Protein AF-A0A6L3UX34-F1 (afdb_monomer_lite)

Radius of gyration: 14.5 Å; chains: 1; bounding box: 34×30×40 Å

Sequence (137 aa):
MDLNMYRNLPDYLSANEIKSHFNEVLGFVELNYAASPLAISEAFYELAERQWNTFEYLEKSLKNRVDNWVVCNWKIDNHLLTDNLLSLIALLGLEKSFLTAKAFLANTNLTTEVRKEIENTIKELEGNVSDPYSGMK

Structure (mmCIF, N/CA/C/O backbone):
data_AF-A0A6L3UX34-F1
#
_entry.id   AF-A0A6L3UX34-F1
#
loop_
_atom_site.group_PDB
_atom_site.id
_atom_site.type_symbol
_atom_site.label_atom_id
_atom_site.label_alt_id
_atom_site.label_comp_id
_atom_site.label_asym_id
_atom_site.label_entity_id
_atom_site.label_seq_id
_atom_site.pdbx_PDB_ins_code
_atom_site.Cartn_x
_atom_site.Cartn_y
_atom_site.Cartn_z
_atom_site.occupancy
_atom_site.B_iso_or_equiv
_atom_site.auth_seq_id
_atom_site.auth_comp_id
_atom_site.auth_asym_id
_atom_site.auth_atom_id
_atom_site.pdbx_PDB_model_num
ATOM 1 N N . MET A 1 1 ? 14.048 9.634 -11.043 1.00 84.19 1 MET A N 1
ATOM 2 C CA . MET A 1 1 ? 12.961 8.876 -11.688 1.00 84.19 1 MET A CA 1
ATOM 3 C C . MET A 1 1 ? 11.718 9.743 -11.643 1.00 84.19 1 MET A C 1
ATOM 5 O O . MET A 1 1 ? 11.506 10.374 -10.614 1.00 84.19 1 MET A O 1
ATOM 9 N N . ASP A 1 2 ? 10.960 9.834 -12.733 1.00 89.19 2 ASP A N 1
ATOM 10 C CA . ASP A 1 2 ? 9.660 10.511 -12.721 1.00 89.19 2 ASP A CA 1
ATOM 11 C C . ASP A 1 2 ? 8.590 9.512 -12.270 1.00 89.19 2 ASP A C 1
ATOM 13 O O . ASP A 1 2 ? 8.330 8.541 -12.970 1.00 89.19 2 ASP A O 1
ATOM 17 N N . LEU A 1 3 ? 8.002 9.720 -11.091 1.00 92.31 3 LEU A N 1
ATOM 18 C CA . LEU A 1 3 ? 6.985 8.823 -10.530 1.00 92.31 3 LEU A CA 1
ATOM 19 C C . LEU A 1 3 ? 5.643 8.918 -11.274 1.00 92.31 3 LEU A C 1
ATOM 21 O O . LEU A 1 3 ? 4.853 7.982 -11.222 1.00 92.31 3 LEU A O 1
ATOM 25 N N . ASN A 1 4 ? 5.386 9.995 -12.022 1.00 91.88 4 ASN A N 1
ATOM 26 C CA . ASN A 1 4 ? 4.133 10.127 -12.768 1.00 91.88 4 ASN A CA 1
ATOM 27 C C . ASN A 1 4 ? 4.055 9.184 -13.973 1.00 91.88 4 ASN A C 1
ATOM 29 O O . ASN A 1 4 ? 2.972 8.980 -14.519 1.00 91.88 4 ASN A O 1
ATOM 33 N N . MET A 1 5 ? 5.176 8.583 -14.390 1.00 94.56 5 MET A N 1
ATOM 34 C CA . MET A 1 5 ? 5.187 7.633 -15.502 1.00 94.56 5 MET A CA 1
ATOM 35 C C . MET A 1 5 ? 4.298 6.410 -15.243 1.00 94.56 5 MET A C 1
ATOM 37 O O . MET A 1 5 ? 3.729 5.880 -16.193 1.00 94.56 5 MET A O 1
ATOM 41 N N . TYR A 1 6 ? 4.131 6.002 -13.977 1.00 96.44 6 TYR A N 1
ATOM 42 C CA . TYR A 1 6 ? 3.337 4.827 -13.603 1.00 96.44 6 TYR A CA 1
ATOM 43 C C . TYR A 1 6 ? 1.848 4.990 -13.935 1.00 96.44 6 TYR A C 1
ATOM 45 O O . TYR A 1 6 ? 1.210 4.016 -14.319 1.00 96.44 6 TYR A O 1
ATOM 53 N N . ARG A 1 7 ? 1.335 6.228 -13.925 1.00 95.00 7 ARG A N 1
ATOM 54 C CA . ARG A 1 7 ? -0.039 6.553 -14.351 1.00 95.00 7 ARG A CA 1
ATOM 55 C C . ARG A 1 7 ? -0.280 6.306 -15.841 1.00 95.00 7 ARG A C 1
ATOM 57 O O . ARG A 1 7 ? -1.409 6.113 -16.266 1.00 95.00 7 ARG A O 1
ATOM 64 N N . ASN A 1 8 ? 0.785 6.340 -16.644 1.00 95.88 8 ASN A N 1
ATOM 65 C CA . ASN A 1 8 ? 0.720 6.186 -18.098 1.00 95.88 8 ASN A CA 1
ATOM 66 C C . ASN A 1 8 ? 1.038 4.756 -18.559 1.00 95.88 8 ASN A C 1
ATOM 68 O O . ASN A 1 8 ? 1.126 4.510 -19.764 1.00 95.88 8 ASN A O 1
ATOM 72 N N . LEU A 1 9 ? 1.260 3.820 -17.630 1.00 96.62 9 LEU A N 1
ATOM 73 C CA . LEU A 1 9 ? 1.451 2.419 -17.984 1.00 96.62 9 LEU A CA 1
ATOM 74 C C . LEU A 1 9 ? 0.148 1.820 -18.535 1.00 96.62 9 LEU A C 1
ATOM 76 O O . LEU A 1 9 ? -0.932 2.219 -18.095 1.00 96.62 9 LEU A O 1
ATOM 80 N N . PRO A 1 10 ? 0.222 0.830 -19.443 1.00 96.00 10 PRO A N 1
ATOM 81 C CA . PRO A 1 10 ? -0.951 0.068 -19.856 1.00 96.00 10 PRO A CA 1
ATOM 82 C C . PRO A 1 10 ? -1.704 -0.524 -18.658 1.00 96.00 10 PRO A C 1
ATOM 84 O O . PRO A 1 10 ? -1.088 -0.898 -17.658 1.00 96.00 10 PRO A O 1
ATOM 87 N N . ASP A 1 11 ? -3.025 -0.653 -18.781 1.00 91.81 11 ASP A N 1
ATOM 88 C CA . ASP A 1 11 ? -3.873 -1.242 -17.731 1.00 91.81 11 ASP A CA 1
ATOM 89 C C . ASP A 1 11 ? -3.551 -2.723 -17.491 1.00 91.81 11 ASP A C 1
ATOM 91 O O . ASP A 1 11 ? -3.659 -3.224 -16.373 1.00 91.81 11 ASP A O 1
ATOM 95 N N . TYR A 1 12 ? -3.129 -3.420 -18.550 1.00 92.44 12 TYR A N 1
ATOM 96 C CA . TYR A 1 12 ? -2.703 -4.812 -18.499 1.00 92.44 12 TYR A CA 1
ATOM 97 C C . TYR A 1 12 ? -1.189 -4.911 -18.612 1.00 92.44 12 TYR A C 1
ATOM 99 O O . TYR A 1 12 ? -0.602 -4.562 -19.636 1.00 92.44 12 TYR A O 1
ATOM 107 N N . LEU A 1 13 ? -0.588 -5.462 -17.564 1.00 95.38 13 LEU A N 1
ATOM 108 C CA . LEU A 1 13 ? 0.811 -5.852 -17.495 1.00 95.38 13 LEU A CA 1
ATOM 109 C C . LEU A 1 13 ? 0.889 -7.268 -16.929 1.00 95.38 13 LEU A C 1
ATOM 111 O O . LEU A 1 13 ? 0.041 -7.686 -16.140 1.00 95.38 13 LEU A O 1
ATOM 115 N N . SER A 1 14 ? 1.914 -8.015 -17.317 1.00 94.44 14 SER A N 1
ATOM 116 C CA . SER A 1 14 ? 2.201 -9.303 -16.691 1.00 94.44 14 SER A CA 1
ATOM 117 C C . SER A 1 14 ? 2.663 -9.120 -15.241 1.00 94.44 14 SER A C 1
ATOM 119 O O . SER A 1 14 ? 3.274 -8.108 -14.886 1.00 94.44 14 SER A O 1
ATOM 121 N N . ALA A 1 15 ? 2.466 -10.144 -14.407 1.00 93.19 15 ALA A N 1
ATOM 122 C CA . ALA A 1 15 ? 2.948 -10.145 -13.023 1.00 93.19 15 ALA A CA 1
ATOM 123 C C . ALA A 1 15 ? 4.466 -9.870 -12.918 1.00 93.19 15 ALA A C 1
ATOM 125 O O . ALA A 1 15 ? 4.929 -9.228 -11.975 1.00 93.19 15 ALA A O 1
ATOM 126 N N . ASN A 1 16 ? 5.252 -10.300 -13.913 1.00 94.75 16 ASN A N 1
ATOM 127 C CA . ASN A 1 16 ? 6.692 -10.038 -13.964 1.00 94.75 16 ASN A CA 1
ATOM 128 C C . ASN A 1 16 ? 7.022 -8.563 -14.240 1.00 94.75 16 ASN A C 1
ATOM 130 O O . ASN A 1 16 ? 7.932 -8.023 -13.611 1.00 94.75 16 ASN A O 1
ATOM 134 N N . GLU A 1 17 ? 6.293 -7.905 -15.145 1.00 97.00 17 GLU A N 1
ATOM 135 C CA . GLU A 1 17 ? 6.460 -6.470 -15.423 1.00 97.00 17 GLU A CA 1
ATOM 136 C C . GLU A 1 17 ? 6.077 -5.635 -14.199 1.00 97.00 17 GLU A C 1
ATOM 138 O O . GLU A 1 17 ? 6.849 -4.783 -13.760 1.00 97.00 17 GLU A O 1
ATOM 143 N N . ILE A 1 18 ? 4.941 -5.954 -13.572 1.00 97.06 18 ILE A N 1
ATOM 144 C CA . ILE A 1 18 ? 4.480 -5.295 -12.344 1.00 97.06 18 ILE A CA 1
ATOM 145 C C . ILE A 1 18 ? 5.518 -5.453 -11.229 1.00 97.06 18 ILE A C 1
ATOM 147 O O . ILE A 1 18 ? 5.904 -4.478 -10.579 1.00 97.06 18 ILE A O 1
ATOM 151 N N . LYS A 1 19 ? 6.049 -6.667 -11.047 1.00 96.94 19 LYS A N 1
ATOM 152 C CA . LYS A 1 19 ? 7.130 -6.936 -10.093 1.00 96.94 19 LYS A CA 1
ATOM 153 C C . LYS A 1 19 ? 8.385 -6.111 -10.392 1.00 96.94 19 LYS A C 1
ATOM 155 O O . LYS A 1 19 ? 9.025 -5.648 -9.444 1.00 96.94 19 LYS A O 1
ATOM 160 N N . SER A 1 20 ? 8.765 -5.938 -11.660 1.00 97.25 20 SER A N 1
ATOM 161 C CA . SER A 1 20 ? 9.909 -5.091 -12.033 1.00 97.25 20 SER A CA 1
ATOM 162 C C . SER A 1 20 ? 9.681 -3.651 -11.584 1.00 97.25 20 SER A C 1
ATOM 164 O O . SER A 1 20 ? 10.507 -3.091 -10.867 1.00 97.25 20 SER A O 1
ATOM 166 N N . HIS A 1 21 ? 8.510 -3.098 -11.892 1.00 97.94 21 HIS A N 1
ATOM 167 C CA . HIS A 1 21 ? 8.154 -1.729 -11.534 1.00 97.94 21 HIS A CA 1
ATOM 168 C C . HIS A 1 21 ? 8.090 -1.487 -10.023 1.00 97.94 21 HIS A C 1
ATOM 170 O O . HIS A 1 21 ? 8.634 -0.502 -9.530 1.00 97.94 21 HIS A O 1
ATOM 176 N N . PHE A 1 22 ? 7.521 -2.411 -9.245 1.00 97.88 22 PHE A N 1
ATOM 177 C CA . PHE A 1 22 ? 7.573 -2.305 -7.783 1.00 97.88 22 PHE A CA 1
ATOM 178 C C . PHE A 1 22 ? 9.016 -2.271 -7.261 1.00 97.88 22 PHE A C 1
ATOM 180 O O . PHE A 1 22 ? 9.321 -1.511 -6.341 1.00 97.88 22 PHE A O 1
ATOM 187 N N . ASN A 1 23 ? 9.917 -3.073 -7.838 1.00 97.06 23 ASN A N 1
ATOM 188 C CA . ASN A 1 23 ? 11.330 -3.049 -7.462 1.00 97.06 23 ASN A CA 1
ATOM 189 C C . ASN A 1 23 ? 12.024 -1.747 -7.872 1.00 97.06 23 ASN A C 1
ATOM 191 O O . ASN A 1 23 ? 12.872 -1.274 -7.122 1.00 97.06 23 ASN A O 1
ATOM 195 N N . GLU A 1 24 ? 11.662 -1.156 -9.008 1.00 95.94 24 GLU A N 1
ATOM 196 C CA . GLU A 1 24 ? 12.164 0.153 -9.441 1.00 95.94 24 GLU A CA 1
ATOM 197 C C . GLU A 1 24 ? 11.752 1.259 -8.460 1.00 95.94 24 GLU A C 1
ATOM 199 O O . GLU A 1 24 ? 12.606 2.029 -8.014 1.00 95.94 24 GLU A O 1
ATOM 204 N N . VAL A 1 25 ? 10.477 1.300 -8.046 1.00 96.25 25 VAL A N 1
ATOM 205 C CA . VAL A 1 25 ? 10.000 2.256 -7.029 1.00 96.25 25 VAL A CA 1
ATOM 206 C C . VAL A 1 25 ? 10.690 2.030 -5.686 1.00 96.25 25 VAL A C 1
ATOM 208 O O . VAL A 1 25 ? 11.171 2.986 -5.075 1.00 96.25 25 VAL A O 1
ATOM 211 N N . LEU A 1 26 ? 10.799 0.779 -5.234 1.00 95.31 26 LEU A N 1
ATOM 212 C CA . LEU A 1 26 ? 11.467 0.465 -3.970 1.00 95.31 26 LEU A CA 1
ATOM 213 C C . LEU A 1 26 ? 12.963 0.803 -4.000 1.00 95.31 26 LEU A C 1
ATOM 215 O O . LEU A 1 26 ? 13.476 1.402 -3.060 1.00 95.31 26 LEU A O 1
ATOM 219 N N . GLY A 1 27 ? 13.655 0.485 -5.094 1.00 93.88 27 GLY A N 1
ATOM 220 C CA . GLY A 1 27 ? 15.060 0.843 -5.277 1.00 93.88 27 GLY A CA 1
ATOM 221 C C . GLY A 1 27 ? 15.263 2.357 -5.315 1.00 93.88 27 GLY A C 1
ATOM 222 O O . GLY A 1 27 ? 16.217 2.871 -4.736 1.00 93.88 27 GLY A O 1
ATOM 223 N N . PHE A 1 28 ? 14.334 3.095 -5.926 1.00 91.81 28 PHE A N 1
ATOM 224 C CA . PHE A 1 28 ? 14.344 4.552 -5.888 1.00 91.81 28 PHE A CA 1
ATOM 225 C C . PHE A 1 28 ? 14.223 5.085 -4.450 1.00 91.81 28 PHE A C 1
ATOM 227 O O . PHE A 1 28 ? 15.016 5.931 -4.049 1.00 91.81 28 PHE A O 1
ATOM 234 N N . VAL A 1 29 ? 13.305 4.587 -3.621 1.00 90.88 29 VAL A N 1
ATOM 235 C CA . VAL A 1 29 ? 13.192 5.103 -2.241 1.00 90.88 29 VAL A CA 1
ATOM 236 C C . VAL A 1 29 ? 14.353 4.679 -1.338 1.00 90.88 29 VAL A C 1
ATOM 238 O O . VAL A 1 29 ? 14.777 5.460 -0.491 1.00 90.88 29 VAL A O 1
ATOM 241 N N . GLU A 1 30 ? 14.918 3.486 -1.537 1.00 86.38 30 GLU A N 1
ATOM 242 C CA . GLU A 1 30 ? 16.068 2.978 -0.768 1.00 86.38 30 GLU A CA 1
ATOM 243 C C . GLU A 1 30 ? 17.349 3.786 -1.019 1.00 86.38 30 GLU A C 1
ATOM 245 O O . GLU A 1 30 ? 18.191 3.924 -0.132 1.00 86.38 30 GLU A O 1
ATOM 250 N N . LEU A 1 31 ? 17.472 4.384 -2.204 1.00 86.69 31 LEU A N 1
ATOM 251 C CA . LEU A 1 31 ? 18.565 5.291 -2.554 1.00 86.69 31 LEU A CA 1
ATOM 252 C C . LEU A 1 31 ? 18.364 6.725 -2.015 1.00 86.69 31 LEU A C 1
ATOM 254 O O . LEU A 1 31 ? 19.144 7.615 -2.352 1.00 86.69 31 LEU A O 1
ATOM 258 N N . ASN A 1 32 ? 17.369 6.946 -1.141 1.00 70.69 32 ASN A N 1
ATOM 259 C CA . ASN A 1 32 ? 17.097 8.201 -0.424 1.00 70.69 32 ASN A CA 1
ATOM 260 C C . ASN A 1 32 ? 16.913 9.434 -1.329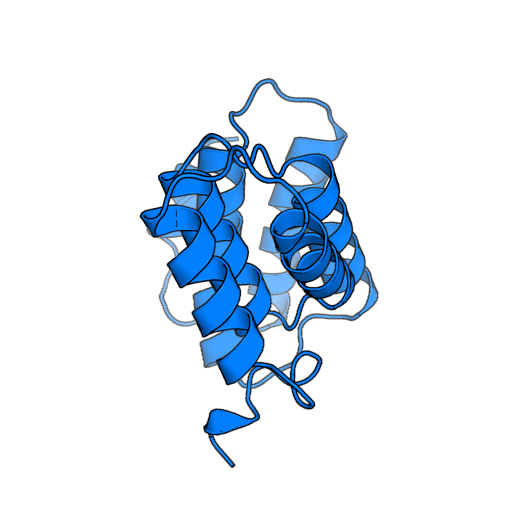 1.00 70.69 32 ASN A C 1
ATOM 262 O O . ASN A 1 32 ? 17.406 10.527 -1.035 1.00 70.69 32 ASN A O 1
ATOM 266 N N . TYR A 1 33 ? 16.168 9.297 -2.426 1.00 68.75 33 TYR A N 1
ATOM 267 C CA . TYR A 1 33 ? 15.758 10.463 -3.211 1.00 68.75 33 TYR A CA 1
ATOM 268 C C . TYR A 1 33 ? 14.672 11.280 -2.488 1.00 68.75 33 TYR A C 1
ATOM 270 O O . TYR A 1 33 ? 13.787 10.733 -1.835 1.00 68.75 33 TYR A O 1
ATOM 278 N N . ALA A 1 34 ? 14.710 12.607 -2.644 1.00 78.69 34 ALA A N 1
ATOM 279 C CA . ALA A 1 34 ? 13.848 13.576 -1.951 1.00 78.69 34 ALA A CA 1
ATOM 280 C C . ALA A 1 34 ? 12.384 13.633 -2.456 1.00 78.69 34 ALA A C 1
ATOM 282 O O . ALA A 1 34 ? 11.782 14.706 -2.499 1.00 78.69 34 ALA A O 1
ATOM 283 N N . ALA A 1 35 ? 11.807 12.505 -2.877 1.00 85.44 35 ALA A N 1
ATOM 284 C CA . ALA A 1 35 ? 10.412 12.451 -3.304 1.00 85.44 35 ALA A CA 1
ATOM 285 C C . ALA A 1 35 ? 9.458 12.509 -2.101 1.00 85.44 35 ALA A C 1
ATOM 287 O O . ALA A 1 35 ? 9.762 12.011 -1.015 1.00 85.44 35 ALA A O 1
ATOM 288 N N . SER A 1 36 ? 8.289 13.125 -2.287 1.00 92.38 36 SER A N 1
ATOM 289 C CA . SER A 1 36 ? 7.277 13.172 -1.233 1.00 92.38 36 SER A CA 1
ATOM 290 C C . SER A 1 36 ? 6.655 11.781 -1.022 1.00 92.38 36 SER A C 1
ATOM 292 O O . SER A 1 36 ? 6.451 11.051 -1.997 1.00 92.38 36 SER A O 1
ATOM 294 N N . PRO A 1 37 ? 6.287 11.414 0.221 1.00 94.31 37 PRO A N 1
ATOM 295 C CA . PRO A 1 37 ? 5.562 10.173 0.486 1.00 94.31 37 PRO A CA 1
ATOM 296 C C . PRO A 1 37 ? 4.280 10.022 -0.332 1.00 94.31 37 PRO A C 1
ATOM 298 O O . PRO A 1 37 ? 3.965 8.919 -0.752 1.00 94.31 37 PRO A O 1
ATOM 301 N N . LEU A 1 38 ? 3.571 11.123 -0.604 1.00 95.12 38 LEU A N 1
ATOM 302 C CA . LEU A 1 38 ? 2.364 11.096 -1.430 1.00 95.12 38 LEU A CA 1
ATOM 303 C C . LEU A 1 38 ? 2.666 10.671 -2.875 1.00 95.12 38 LEU A C 1
ATOM 305 O O . LEU A 1 38 ? 2.015 9.776 -3.388 1.00 95.12 38 LEU A O 1
ATOM 309 N N . ALA A 1 39 ? 3.693 11.238 -3.514 1.00 95.06 39 ALA A N 1
ATOM 310 C CA . ALA A 1 39 ? 4.035 10.865 -4.890 1.00 95.06 39 ALA A CA 1
ATOM 311 C C . ALA A 1 39 ? 4.487 9.398 -5.000 1.00 95.06 39 ALA A C 1
ATOM 313 O O . ALA A 1 39 ? 4.212 8.719 -5.987 1.00 95.06 39 ALA A O 1
ATOM 314 N N . ILE A 1 40 ? 5.192 8.898 -3.981 1.00 96.44 40 ILE A N 1
ATOM 315 C CA . ILE A 1 40 ? 5.602 7.492 -3.930 1.00 96.44 40 ILE A CA 1
ATOM 316 C C . ILE A 1 40 ? 4.385 6.585 -3.708 1.00 96.44 40 ILE A C 1
ATOM 318 O O . ILE A 1 40 ? 4.281 5.549 -4.364 1.00 96.44 40 ILE A O 1
ATOM 322 N N . SER A 1 41 ? 3.465 6.952 -2.808 1.00 97.19 41 SER A N 1
ATOM 323 C CA . SER A 1 41 ? 2.267 6.146 -2.571 1.00 97.19 41 SER A CA 1
ATOM 324 C C . SER A 1 41 ? 1.366 6.110 -3.800 1.00 97.19 41 SER A C 1
ATOM 326 O O . SER A 1 41 ? 0.812 5.059 -4.095 1.00 97.19 41 SER A O 1
ATOM 328 N N . GLU A 1 42 ? 1.249 7.205 -4.554 1.00 97.44 42 GLU A N 1
ATOM 329 C CA . GLU A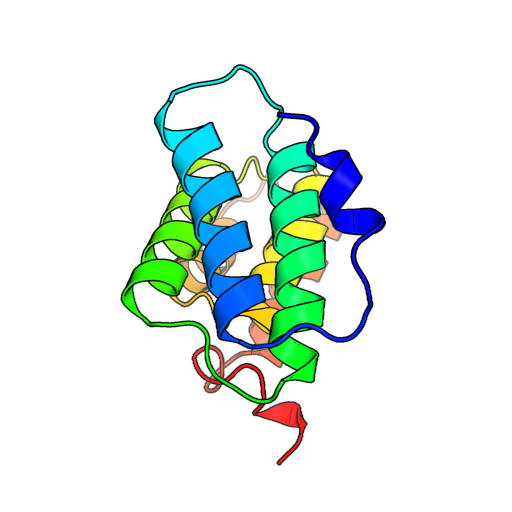 1 42 ? 0.518 7.234 -5.827 1.00 97.44 42 GLU A CA 1
ATOM 330 C C . GLU A 1 42 ? 1.149 6.286 -6.856 1.00 97.44 42 GLU A C 1
ATOM 332 O O . GLU A 1 42 ? 0.440 5.522 -7.500 1.00 97.44 42 GLU A O 1
ATOM 337 N N . ALA A 1 43 ? 2.482 6.253 -6.965 1.00 97.62 43 ALA A N 1
ATOM 338 C CA . ALA A 1 43 ? 3.159 5.286 -7.831 1.00 97.62 43 ALA A CA 1
ATOM 339 C C . ALA A 1 43 ? 2.892 3.833 -7.404 1.00 97.62 43 ALA A C 1
ATOM 341 O O . ALA A 1 43 ? 2.659 2.973 -8.251 1.00 97.62 43 ALA A O 1
ATOM 342 N N . PHE A 1 44 ? 2.893 3.543 -6.098 1.00 98.25 44 PHE A N 1
ATOM 343 C CA . PHE A 1 44 ? 2.510 2.216 -5.613 1.00 98.25 44 PHE A CA 1
ATOM 344 C C . PHE A 1 44 ? 1.044 1.894 -5.875 1.00 98.25 44 PHE A C 1
ATOM 346 O O . PHE A 1 44 ? 0.748 0.742 -6.169 1.00 98.25 44 PHE A O 1
ATOM 353 N N . TYR A 1 45 ? 0.146 2.873 -5.774 1.00 98.25 45 TYR A N 1
ATOM 354 C CA . TYR A 1 45 ? -1.283 2.686 -6.007 1.00 98.25 45 TYR A CA 1
ATOM 355 C C . TYR A 1 45 ? -1.547 2.264 -7.454 1.00 98.25 45 TYR A C 1
ATOM 357 O O . TYR A 1 45 ? -2.153 1.223 -7.686 1.00 98.25 45 TYR A O 1
ATOM 365 N N . GLU A 1 46 ? -0.961 2.981 -8.414 1.00 98.12 46 GLU A N 1
ATOM 366 C CA . GLU A 1 46 ? -1.037 2.648 -9.842 1.00 98.12 46 GLU A CA 1
ATOM 367 C C . GLU A 1 46 ? -0.565 1.213 -10.131 1.00 98.12 46 GLU A C 1
ATOM 369 O O . GLU A 1 46 ? -1.154 0.482 -10.934 1.00 98.12 46 GLU A O 1
ATOM 374 N N . LEU A 1 47 ? 0.504 0.777 -9.462 1.00 98.12 47 LEU A N 1
ATOM 375 C CA . LEU A 1 47 ? 1.008 -0.589 -9.587 1.00 98.12 47 LEU A CA 1
ATOM 376 C C . LEU A 1 47 ? 0.132 -1.611 -8.855 1.00 98.12 47 LEU A C 1
ATOM 378 O O . LEU A 1 47 ? 0.010 -2.745 -9.315 1.00 98.12 47 LEU A O 1
ATOM 382 N N . ALA A 1 48 ? -0.475 -1.231 -7.732 1.00 97.88 48 ALA A N 1
ATOM 383 C CA . ALA A 1 48 ? -1.350 -2.085 -6.944 1.00 97.88 48 ALA A CA 1
ATOM 384 C C . ALA A 1 48 ? -2.667 -2.376 -7.667 1.00 97.88 48 ALA A C 1
ATOM 386 O O . ALA A 1 48 ? -3.096 -3.525 -7.669 1.00 97.88 48 ALA A O 1
ATOM 387 N N . GLU A 1 49 ? -3.268 -1.392 -8.339 1.00 97.25 49 GLU A N 1
ATOM 388 C CA . GLU A 1 49 ? -4.455 -1.613 -9.175 1.00 97.25 49 GLU A CA 1
ATOM 389 C C . GLU A 1 49 ? -4.161 -2.598 -10.311 1.00 97.25 49 GLU A C 1
ATOM 391 O O . GLU A 1 49 ? -4.894 -3.565 -10.524 1.00 97.25 49 GLU A O 1
ATOM 396 N N . ARG A 1 50 ? -3.029 -2.411 -10.999 1.00 97.12 50 ARG A N 1
ATOM 397 C CA . ARG A 1 50 ? -2.588 -3.319 -12.068 1.00 97.12 50 ARG A CA 1
ATOM 398 C C . ARG A 1 50 ? -2.290 -4.716 -11.533 1.00 97.12 50 ARG A C 1
ATOM 400 O O . ARG A 1 50 ? -2.684 -5.693 -12.161 1.00 97.12 50 ARG A O 1
ATOM 407 N N . GLN A 1 51 ? -1.658 -4.824 -10.360 1.00 96.38 51 GLN A N 1
ATOM 408 C CA . GLN A 1 51 ? -1.463 -6.103 -9.673 1.00 96.38 51 GLN A CA 1
ATOM 409 C C . GLN A 1 51 ? -2.800 -6.771 -9.363 1.00 96.38 51 GLN A C 1
ATOM 411 O O . GLN A 1 51 ? -2.956 -7.959 -9.628 1.00 96.38 51 GLN A O 1
ATOM 416 N N . TRP A 1 52 ? -3.761 -6.026 -8.830 1.00 95.38 52 TRP A N 1
ATOM 417 C CA . TRP A 1 52 ? -5.065 -6.555 -8.454 1.00 95.38 52 TRP A CA 1
ATOM 418 C C . TRP A 1 52 ? -5.829 -7.104 -9.670 1.00 95.38 52 TRP A C 1
ATOM 420 O O . TRP A 1 52 ? -6.405 -8.187 -9.604 1.00 95.38 52 TRP A O 1
ATOM 430 N N . ASN A 1 53 ? -5.711 -6.451 -10.830 1.00 93.19 53 ASN A N 1
ATOM 431 C CA . ASN A 1 53 ? -6.282 -6.933 -12.094 1.00 93.19 53 ASN A CA 1
ATOM 432 C C . ASN A 1 53 ? -5.668 -8.252 -12.608 1.00 93.19 53 ASN A C 1
ATOM 434 O O . ASN A 1 53 ? -6.248 -8.890 -13.488 1.00 93.19 53 ASN A O 1
ATOM 438 N N . THR A 1 54 ? -4.517 -8.688 -12.079 1.00 93.94 54 THR A N 1
ATOM 439 C CA . THR A 1 54 ? -3.935 -9.999 -12.427 1.00 93.94 54 THR A CA 1
ATOM 440 C C . THR A 1 54 ? -4.569 -11.163 -11.668 1.00 93.94 54 THR A C 1
ATOM 442 O O . THR A 1 54 ? -4.384 -12.308 -12.070 1.00 93.94 54 THR A O 1
ATOM 445 N N . PHE A 1 55 ? -5.294 -10.900 -10.573 1.00 92.81 55 PHE A N 1
ATOM 446 C CA . PHE A 1 55 ? -5.743 -11.913 -9.605 1.00 92.81 55 PHE A CA 1
ATOM 447 C C . PHE A 1 55 ? -4.605 -12.738 -8.974 1.00 92.81 55 PHE A C 1
ATOM 449 O O . PHE A 1 55 ? -4.846 -13.752 -8.316 1.00 92.81 55 PHE A O 1
ATOM 456 N N . GLU A 1 56 ? -3.353 -12.309 -9.137 1.00 93.31 56 GLU A N 1
ATOM 457 C CA . GLU A 1 56 ? -2.190 -12.929 -8.516 1.00 93.31 56 GLU A CA 1
ATOM 458 C C . GLU A 1 56 ? -1.795 -12.165 -7.249 1.00 93.31 56 GLU A C 1
ATOM 460 O O . GLU A 1 56 ? -2.000 -10.954 -7.119 1.00 93.31 56 GLU A O 1
ATOM 465 N N . TYR A 1 57 ? -1.201 -12.863 -6.285 1.00 93.75 57 TYR A N 1
ATOM 466 C CA . TYR A 1 57 ? -0.637 -12.209 -5.108 1.00 93.75 57 TYR A CA 1
ATOM 467 C C . TYR A 1 57 ? 0.722 -11.596 -5.443 1.00 93.75 57 TYR A C 1
ATOM 469 O O . TYR A 1 57 ? 1.568 -12.240 -6.068 1.00 93.75 57 TYR A O 1
ATOM 477 N N . LEU A 1 58 ? 0.975 -10.389 -4.932 1.00 94.69 58 LEU A N 1
ATOM 478 C CA . LEU A 1 58 ? 2.319 -9.824 -4.953 1.00 94.69 58 LEU A CA 1
ATOM 479 C C . LEU A 1 58 ? 3.271 -10.738 -4.169 1.00 94.69 58 LEU A C 1
ATOM 481 O O . LEU A 1 58 ? 2.933 -11.223 -3.084 1.00 94.69 58 LEU A O 1
ATOM 485 N N . GLU A 1 59 ? 4.479 -10.950 -4.696 1.00 94.88 59 GLU A N 1
ATOM 486 C CA . GLU A 1 59 ? 5.478 -11.780 -4.026 1.00 94.88 59 GLU A CA 1
ATOM 487 C C . GLU A 1 59 ? 5.678 -11.320 -2.575 1.00 94.88 59 GLU A C 1
ATOM 489 O O . GLU A 1 59 ? 5.894 -10.138 -2.303 1.00 94.88 59 GLU A O 1
ATOM 494 N N . LYS A 1 60 ? 5.659 -12.268 -1.631 1.00 95.44 60 LYS A N 1
ATOM 495 C CA . LYS A 1 60 ? 5.719 -11.986 -0.190 1.00 95.44 60 LYS A CA 1
ATOM 496 C C . LYS A 1 60 ? 6.880 -11.067 0.210 1.00 95.44 60 LYS A C 1
ATOM 498 O O . LYS A 1 60 ? 6.706 -10.208 1.071 1.00 95.44 60 LYS A O 1
ATOM 503 N N . SER A 1 61 ? 8.061 -11.241 -0.388 1.00 95.62 61 SER A N 1
ATOM 504 C CA . SER A 1 61 ? 9.239 -10.409 -0.099 1.00 95.62 61 SER A CA 1
ATOM 505 C C . SER A 1 61 ? 9.005 -8.940 -0.482 1.00 95.62 61 SER A C 1
ATOM 507 O O . SER A 1 61 ? 9.323 -8.032 0.286 1.00 95.62 61 SER A O 1
ATOM 509 N N . LEU A 1 62 ? 8.383 -8.722 -1.639 1.00 96.31 62 LEU A N 1
ATOM 510 C CA . LEU A 1 62 ? 8.084 -7.423 -2.214 1.00 96.31 62 LEU A CA 1
ATOM 511 C C . LEU A 1 62 ? 6.939 -6.743 -1.464 1.00 96.31 62 LEU A C 1
ATOM 513 O O . LEU A 1 62 ? 7.090 -5.607 -1.022 1.00 96.31 62 LEU A O 1
ATOM 517 N N . LYS A 1 63 ? 5.858 -7.487 -1.205 1.00 97.38 63 LYS A N 1
ATOM 518 C CA . LYS A 1 63 ? 4.746 -7.069 -0.344 1.00 97.38 63 LYS A CA 1
ATOM 519 C C . LYS A 1 63 ? 5.246 -6.572 1.009 1.00 97.38 63 LYS A C 1
ATOM 521 O O . LYS A 1 63 ? 4.891 -5.478 1.422 1.00 97.38 63 LYS A O 1
ATOM 526 N N . ASN A 1 64 ? 6.134 -7.321 1.664 1.00 97.50 64 ASN A N 1
ATOM 527 C CA . ASN A 1 64 ? 6.700 -6.922 2.954 1.00 97.50 64 ASN A CA 1
ATOM 528 C C . ASN A 1 64 ? 7.523 -5.627 2.885 1.00 97.50 64 ASN A C 1
ATOM 530 O O . ASN A 1 64 ? 7.542 -4.870 3.855 1.00 97.50 64 ASN A O 1
ATOM 534 N N . ARG A 1 65 ? 8.230 -5.375 1.776 1.00 97.56 65 ARG A N 1
ATOM 535 C CA . ARG A 1 65 ? 8.993 -4.131 1.581 1.00 97.56 65 ARG A CA 1
ATOM 536 C C . ARG A 1 65 ? 8.062 -2.936 1.396 1.00 97.56 65 ARG A C 1
ATOM 538 O O . ARG A 1 65 ? 8.281 -1.920 2.048 1.00 97.56 65 ARG A O 1
ATOM 545 N N . VAL A 1 66 ? 7.0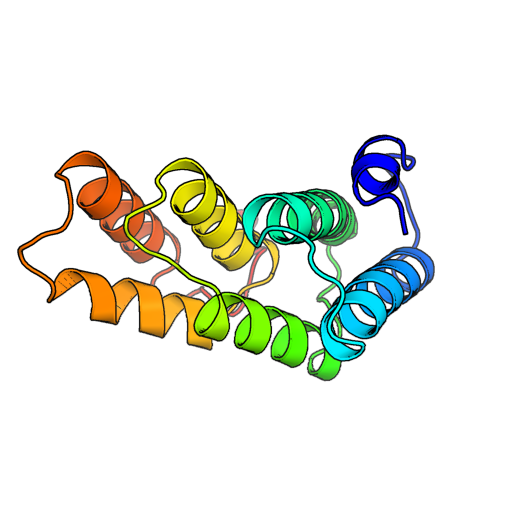10 -3.084 0.588 1.00 97.88 66 VAL A N 1
ATOM 546 C CA . VAL A 1 66 ? 5.965 -2.057 0.432 1.00 97.88 66 VAL A CA 1
ATOM 547 C C . VAL A 1 66 ? 5.274 -1.791 1.770 1.00 97.88 66 VAL A C 1
ATOM 549 O O . VAL A 1 66 ? 5.197 -0.644 2.193 1.00 97.88 66 VAL A O 1
ATOM 552 N N . ASP A 1 67 ? 4.867 -2.841 2.487 1.00 98.38 67 ASP A N 1
ATOM 553 C CA . ASP A 1 67 ? 4.216 -2.740 3.799 1.00 98.38 67 ASP A CA 1
ATOM 554 C C . ASP A 1 67 ? 5.085 -1.968 4.810 1.00 98.38 67 ASP A C 1
ATOM 556 O O . ASP A 1 67 ? 4.637 -1.024 5.456 1.00 98.38 67 ASP A O 1
ATOM 560 N N . ASN A 1 68 ? 6.378 -2.298 4.893 1.00 97.31 68 ASN A N 1
ATOM 561 C CA . ASN A 1 68 ? 7.313 -1.562 5.746 1.00 97.31 68 ASN A CA 1
ATOM 562 C C . ASN A 1 68 ? 7.446 -0.091 5.325 1.00 97.31 68 ASN A C 1
ATOM 564 O O . ASN A 1 68 ? 7.501 0.786 6.186 1.00 97.31 68 ASN A O 1
ATOM 568 N N . TRP A 1 69 ? 7.512 0.187 4.019 1.00 97.06 69 TRP A N 1
ATOM 569 C CA . TRP A 1 69 ? 7.595 1.557 3.524 1.00 97.06 69 TRP A CA 1
ATOM 570 C C . TRP A 1 69 ? 6.357 2.368 3.924 1.00 97.06 69 TRP A C 1
ATOM 572 O O . TRP A 1 69 ? 6.517 3.487 4.413 1.00 97.06 69 TRP A O 1
ATOM 582 N N . VAL A 1 70 ? 5.154 1.794 3.795 1.00 97.62 70 VAL A N 1
ATOM 583 C CA . VAL A 1 70 ? 3.894 2.428 4.213 1.00 97.62 70 VAL A CA 1
ATOM 584 C C . VAL A 1 70 ? 3.944 2.769 5.700 1.00 97.62 70 VAL A C 1
ATOM 586 O O . VAL A 1 70 ? 3.783 3.934 6.060 1.00 97.62 70 VAL A O 1
ATOM 589 N N . VAL A 1 71 ? 4.269 1.797 6.559 1.00 96.94 71 VAL A N 1
ATOM 590 C CA . VAL A 1 71 ? 4.383 2.014 8.013 1.00 96.94 71 VAL A CA 1
ATOM 591 C C . VAL A 1 71 ? 5.365 3.141 8.349 1.00 96.94 71 VAL A C 1
ATOM 593 O O . VAL A 1 71 ? 5.065 3.990 9.186 1.00 96.94 71 VAL A O 1
ATOM 596 N N . CYS A 1 72 ? 6.530 3.183 7.699 1.00 94.75 72 CYS A N 1
ATOM 597 C CA . CYS A 1 72 ? 7.559 4.187 7.979 1.00 94.75 72 CYS A CA 1
ATOM 598 C C . CYS A 1 72 ? 7.215 5.597 7.478 1.00 94.75 72 CYS A C 1
ATOM 600 O O . CYS A 1 72 ? 7.789 6.566 7.975 1.00 94.75 72 CYS A O 1
ATOM 602 N N . ASN A 1 73 ? 6.318 5.727 6.499 1.00 94.19 73 ASN A N 1
ATOM 603 C CA . ASN A 1 73 ? 6.037 6.997 5.826 1.00 94.19 73 ASN A CA 1
ATOM 604 C C . ASN A 1 73 ? 4.626 7.537 6.081 1.00 94.19 73 ASN A C 1
ATOM 606 O O . ASN A 1 73 ? 4.293 8.617 5.586 1.00 94.19 73 ASN A O 1
ATOM 610 N N . TRP A 1 74 ? 3.806 6.838 6.868 1.00 94.75 74 TRP A N 1
ATOM 611 C CA . TRP A 1 74 ? 2.443 7.260 7.168 1.00 94.75 74 TRP A CA 1
ATOM 612 C C . TRP A 1 74 ? 2.406 8.461 8.117 1.00 94.75 74 TRP A C 1
ATOM 614 O O . TRP A 1 74 ? 2.417 8.340 9.343 1.00 94.75 74 TRP A O 1
ATOM 624 N N . LYS A 1 75 ? 2.323 9.653 7.527 1.00 88.44 75 LYS A N 1
ATOM 625 C CA . LYS A 1 75 ? 2.051 10.908 8.233 1.00 88.44 75 LYS A CA 1
ATOM 626 C C . LYS A 1 75 ? 0.542 11.124 8.313 1.00 88.44 75 LYS A C 1
ATOM 628 O O . LYS A 1 75 ? -0.085 11.502 7.328 1.00 88.44 75 LYS A O 1
ATOM 633 N N . ILE A 1 76 ? -0.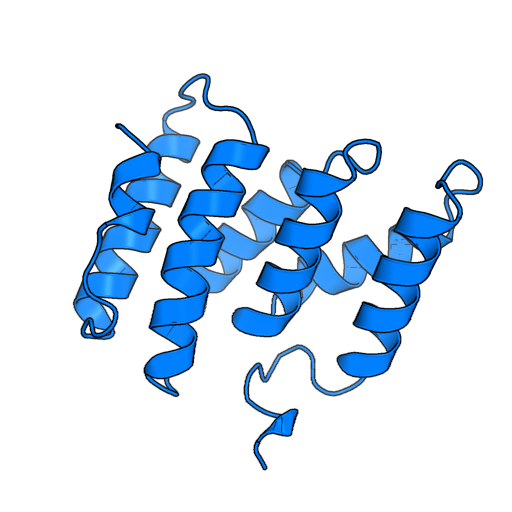033 10.808 9.471 1.00 84.19 76 ILE A N 1
ATOM 634 C CA . ILE A 1 76 ? -1.487 10.709 9.691 1.00 84.19 76 ILE A CA 1
ATOM 635 C C . ILE A 1 76 ? -2.243 12.048 9.592 1.00 84.19 76 ILE A C 1
ATOM 637 O O . ILE A 1 76 ? -3.463 12.074 9.485 1.00 84.19 76 ILE A O 1
ATOM 641 N N . ASP A 1 77 ? -1.520 13.165 9.628 1.00 84.38 77 ASP A N 1
ATOM 642 C CA . ASP A 1 77 ? -2.027 14.524 9.419 1.00 84.38 77 ASP A CA 1
ATOM 643 C C . ASP A 1 77 ? -2.241 14.867 7.935 1.00 84.38 77 ASP A C 1
ATOM 645 O O . ASP A 1 77 ? -2.852 15.884 7.611 1.00 84.38 77 ASP A O 1
ATOM 649 N N . ASN A 1 78 ? -1.766 14.020 7.018 1.00 90.25 78 ASN A N 1
ATOM 650 C CA . ASN A 1 78 ? -2.004 14.163 5.591 1.00 90.25 78 ASN A CA 1
ATOM 651 C C . ASN A 1 78 ? -3.169 13.262 5.150 1.00 90.25 78 ASN A C 1
ATOM 653 O O . ASN A 1 78 ? -3.012 12.046 5.014 1.00 90.25 78 ASN A O 1
ATOM 657 N N . HIS A 1 79 ? -4.325 13.881 4.900 1.00 91.81 79 HIS A N 1
ATOM 658 C CA . HIS A 1 79 ? -5.551 13.209 4.457 1.00 91.81 79 HIS A CA 1
ATOM 659 C C . HIS A 1 79 ? -5.366 12.434 3.152 1.00 91.81 79 HIS A C 1
ATOM 661 O O . HIS A 1 79 ? -5.636 11.241 3.113 1.00 91.81 79 HIS A O 1
ATOM 667 N N . LEU A 1 80 ? -4.829 13.086 2.116 1.00 93.56 80 LEU A N 1
ATOM 668 C CA . LEU A 1 80 ? -4.626 12.466 0.802 1.00 93.56 80 LEU A CA 1
ATOM 669 C C . LEU A 1 80 ? -3.671 11.277 0.878 1.00 93.56 80 LEU A C 1
ATOM 671 O O . LEU A 1 80 ? -3.888 10.250 0.245 1.00 93.56 80 LEU A O 1
ATOM 675 N N . LEU A 1 81 ? -2.608 11.405 1.676 1.00 95.31 81 LEU A N 1
ATOM 676 C CA . LEU A 1 81 ? -1.705 10.289 1.911 1.00 95.31 81 LEU A CA 1
ATOM 677 C C . LEU A 1 81 ? -2.430 9.157 2.641 1.00 95.31 81 LEU A C 1
ATOM 679 O O . LEU A 1 81 ? -2.277 8.010 2.252 1.00 95.31 81 LEU A O 1
ATOM 683 N N . THR A 1 82 ? -3.203 9.467 3.679 1.00 95.69 82 THR A N 1
ATOM 684 C CA . THR A 1 82 ? -3.909 8.460 4.477 1.00 95.69 82 THR A CA 1
ATOM 685 C C . THR A 1 82 ? -4.902 7.661 3.642 1.00 95.69 82 THR A C 1
ATOM 687 O O . THR A 1 82 ? -4.828 6.437 3.666 1.00 95.69 82 THR A O 1
ATOM 690 N N . ASP A 1 83 ? -5.745 8.329 2.860 1.00 95.31 83 ASP A N 1
ATOM 691 C CA . ASP A 1 83 ? -6.699 7.687 1.951 1.00 95.31 83 ASP A CA 1
ATOM 692 C C . ASP A 1 83 ? -5.994 6.736 0.965 1.00 95.31 83 ASP A C 1
ATOM 694 O O . ASP A 1 83 ? -6.324 5.551 0.843 1.00 95.31 83 ASP A O 1
ATOM 698 N N . ASN A 1 84 ? -4.905 7.210 0.353 1.00 96.88 84 ASN A N 1
ATOM 699 C CA . ASN A 1 84 ? -4.137 6.400 -0.585 1.00 96.88 84 ASN A CA 1
ATOM 700 C C . ASN A 1 84 ? -3.442 5.198 0.092 1.00 96.88 84 ASN A C 1
ATOM 702 O O . ASN A 1 84 ? -3.411 4.091 -0.447 1.00 96.88 84 ASN A O 1
ATOM 706 N N . LEU A 1 85 ? -2.896 5.380 1.301 1.00 98.06 85 LEU A N 1
ATOM 707 C CA . LEU A 1 85 ? -2.270 4.294 2.061 1.00 98.06 85 LEU A CA 1
ATOM 708 C C . LEU A 1 85 ? -3.293 3.250 2.529 1.00 98.06 85 LEU A C 1
ATOM 710 O O . LEU A 1 85 ? -2.982 2.060 2.506 1.00 98.06 85 LEU A O 1
ATOM 714 N N . LEU A 1 86 ? -4.507 3.660 2.907 1.00 97.62 86 LEU A N 1
ATOM 715 C CA . LEU A 1 86 ? -5.600 2.737 3.234 1.00 97.62 86 LEU A CA 1
ATOM 716 C C . LEU A 1 86 ? -5.997 1.895 2.015 1.00 97.62 86 LEU A C 1
ATOM 718 O O . LEU A 1 86 ? -6.133 0.676 2.131 1.00 97.62 86 LEU A O 1
ATOM 722 N N . SER A 1 87 ? -6.065 2.513 0.836 1.00 97.38 87 SER A N 1
ATOM 723 C CA . SER A 1 87 ? -6.309 1.800 -0.422 1.00 97.38 87 SER A CA 1
ATOM 724 C C . SER A 1 87 ? -5.219 0.764 -0.723 1.00 97.38 87 SER A C 1
ATOM 726 O O . SER A 1 87 ? -5.521 -0.379 -1.067 1.00 97.38 87 SER A O 1
ATOM 728 N N . LEU A 1 88 ? -3.942 1.105 -0.509 1.00 98.25 88 LEU A N 1
ATOM 729 C CA . LEU A 1 88 ? -2.831 0.154 -0.656 1.00 98.25 88 LEU A CA 1
ATOM 730 C C . LEU A 1 88 ? -2.943 -1.047 0.288 1.00 98.25 88 LEU A C 1
ATOM 732 O O . LEU A 1 88 ? -2.602 -2.167 -0.104 1.00 98.25 88 LEU A O 1
ATOM 736 N N . ILE A 1 89 ? -3.424 -0.840 1.520 1.00 98.00 89 ILE A N 1
ATOM 737 C CA . ILE A 1 89 ? -3.664 -1.939 2.463 1.00 98.00 89 ILE A CA 1
ATOM 738 C C . ILE A 1 89 ? -4.672 -2.920 1.885 1.00 98.00 89 ILE A C 1
ATOM 740 O O . ILE A 1 89 ? -4.405 -4.119 1.922 1.00 98.00 89 ILE A O 1
ATOM 744 N N . ALA A 1 90 ? -5.784 -2.429 1.338 1.00 96.81 90 ALA A N 1
ATOM 745 C CA . ALA A 1 90 ? -6.812 -3.273 0.741 1.00 96.81 90 ALA A CA 1
ATOM 746 C C . ALA A 1 90 ? -6.301 -4.001 -0.514 1.00 96.81 90 ALA A C 1
ATOM 748 O O . ALA A 1 90 ? -6.423 -5.221 -0.607 1.00 96.81 90 ALA A O 1
ATOM 749 N N . LEU A 1 91 ? -5.663 -3.278 -1.441 1.00 97.06 91 LEU A N 1
ATOM 750 C CA . LEU A 1 91 ? -5.235 -3.813 -2.742 1.00 97.06 91 LEU A CA 1
ATOM 751 C C . LEU A 1 91 ? -4.103 -4.846 -2.645 1.00 97.06 91 LEU A C 1
ATOM 753 O O . LEU A 1 91 ? -4.037 -5.772 -3.450 1.00 97.06 91 LEU A O 1
ATOM 757 N N . LEU A 1 92 ? -3.194 -4.698 -1.676 1.00 97.38 92 LEU A N 1
ATOM 758 C CA . LEU A 1 92 ? -2.011 -5.563 -1.539 1.00 97.38 92 LEU A CA 1
ATOM 759 C C . LEU A 1 92 ? -2.049 -6.453 -0.289 1.00 97.38 92 LEU A C 1
ATOM 761 O O . LEU A 1 92 ? -1.220 -7.358 -0.122 1.00 97.38 92 LEU A O 1
ATOM 765 N N . GLY A 1 93 ? -3.005 -6.211 0.601 1.00 97.00 93 GLY A N 1
ATOM 766 C CA . GLY A 1 93 ? -3.209 -6.958 1.833 1.00 97.00 93 GLY A CA 1
ATOM 767 C C . GLY A 1 93 ? -2.128 -6.696 2.879 1.00 97.00 93 GLY A C 1
ATOM 768 O O . GLY A 1 93 ? -1.544 -7.637 3.421 1.00 97.00 93 GLY A O 1
ATOM 769 N N . LEU A 1 94 ? -1.774 -5.430 3.090 1.00 98.06 94 LEU A N 1
ATOM 770 C CA . LEU A 1 94 ? -0.618 -5.010 3.893 1.00 98.06 94 LEU A CA 1
ATOM 771 C C . LEU A 1 94 ? -0.897 -5.147 5.403 1.00 98.06 94 LEU A C 1
ATOM 773 O O . LEU A 1 94 ? -1.417 -4.240 6.052 1.00 98.06 94 LEU A O 1
ATOM 777 N N . GLU A 1 95 ? -0.562 -6.308 5.967 1.00 97.44 95 GLU A N 1
ATOM 778 C CA . GLU A 1 95 ? -0.889 -6.690 7.347 1.00 97.44 95 GLU A CA 1
ATOM 779 C C . GLU A 1 95 ? -0.295 -5.754 8.408 1.00 97.44 95 GLU A C 1
ATOM 781 O O . GLU A 1 95 ? -0.974 -5.418 9.381 1.00 97.44 95 GLU A O 1
ATOM 786 N N . LYS A 1 96 ? 0.960 -5.311 8.259 1.00 98.00 96 LYS A N 1
ATOM 787 C CA . LYS A 1 96 ? 1.581 -4.437 9.269 1.00 98.00 96 LYS A CA 1
ATOM 788 C C . LYS A 1 96 ? 0.961 -3.052 9.230 1.00 98.00 96 LYS A C 1
ATOM 790 O O . LYS A 1 96 ? 0.618 -2.510 10.275 1.00 98.00 96 LYS A O 1
ATOM 795 N N . SER A 1 97 ? 0.766 -2.518 8.031 1.00 98.12 97 SER A N 1
ATOM 796 C CA . SER A 1 97 ? 0.099 -1.241 7.796 1.00 98.12 97 SER A CA 1
ATOM 797 C C . SER A 1 97 ? -1.327 -1.244 8.341 1.00 98.12 97 SER A C 1
ATOM 799 O O . SER A 1 97 ? -1.743 -0.276 8.970 1.00 98.12 97 SER A O 1
ATOM 801 N N . PHE A 1 98 ? -2.051 -2.356 8.214 1.00 98.12 98 PHE A N 1
ATOM 802 C CA . PHE A 1 98 ? -3.363 -2.525 8.837 1.00 98.12 98 PHE A CA 1
ATOM 803 C C . PHE A 1 98 ? -3.317 -2.446 10.369 1.00 98.12 98 PHE A C 1
ATOM 805 O O . PHE A 1 98 ? -4.136 -1.764 10.989 1.00 98.12 98 PHE A O 1
ATOM 812 N N . LEU A 1 99 ? -2.340 -3.103 11.002 1.00 97.19 99 LEU A N 1
ATOM 813 C CA . LEU A 1 99 ? -2.139 -2.996 12.450 1.00 97.19 99 LEU A CA 1
ATOM 814 C C . LEU A 1 99 ? -1.756 -1.568 12.867 1.00 97.19 99 LEU A C 1
ATOM 816 O O . LEU A 1 99 ? -2.230 -1.085 13.895 1.00 97.19 99 LEU A O 1
ATOM 820 N N . THR A 1 100 ? -0.955 -0.873 12.058 1.00 96.69 100 THR A N 1
ATOM 821 C CA . THR A 1 100 ? -0.628 0.545 12.254 1.00 96.69 100 THR A CA 1
ATOM 822 C C . THR A 1 100 ? -1.876 1.427 12.170 1.00 96.69 100 THR A C 1
ATOM 824 O O . THR A 1 100 ? -2.080 2.264 13.049 1.00 96.69 100 THR A O 1
ATOM 827 N N . ALA A 1 101 ? -2.761 1.193 11.197 1.00 96.31 101 ALA A N 1
ATOM 828 C CA . ALA A 1 101 ? -4.037 1.894 11.084 1.00 96.31 101 ALA A CA 1
ATOM 829 C C . ALA A 1 101 ? -4.905 1.688 12.340 1.00 96.31 101 ALA A C 1
ATOM 831 O O . ALA A 1 101 ? -5.379 2.658 12.935 1.00 96.31 101 ALA A O 1
ATOM 832 N N . LYS A 1 102 ? -5.026 0.440 12.825 1.00 96.12 102 LYS A N 1
ATOM 833 C CA . LYS A 1 102 ? -5.705 0.124 14.098 1.00 96.12 102 LYS A CA 1
ATOM 834 C C . LYS A 1 102 ? -5.101 0.895 15.275 1.00 96.12 102 LYS A C 1
ATOM 836 O O . LYS A 1 102 ? -5.840 1.449 16.087 1.00 96.12 102 LYS A O 1
ATOM 841 N N . ALA A 1 103 ? -3.774 0.962 15.361 1.00 95.25 103 ALA A N 1
ATOM 842 C CA . ALA A 1 103 ? -3.089 1.679 16.432 1.00 95.25 103 ALA A CA 1
ATOM 843 C C . ALA A 1 103 ? -3.356 3.195 16.397 1.00 95.25 103 ALA A C 1
ATOM 845 O O . ALA A 1 103 ? -3.477 3.815 17.456 1.00 95.25 103 ALA A O 1
ATOM 846 N N . PHE A 1 104 ? -3.514 3.798 15.212 1.00 94.38 104 PHE A N 1
ATOM 847 C CA . PHE A 1 104 ? -3.827 5.224 15.096 1.00 94.38 104 PHE A CA 1
ATOM 848 C C . PHE A 1 104 ? -5.173 5.609 15.703 1.00 94.38 104 PHE A C 1
ATOM 850 O O . PHE A 1 104 ? -5.302 6.736 16.173 1.00 94.38 104 PHE A O 1
ATOM 857 N N . LEU A 1 105 ? -6.147 4.700 15.794 1.00 93.88 105 LEU A N 1
ATOM 858 C CA . LEU A 1 105 ? -7.438 5.013 16.415 1.00 93.88 105 LEU A CA 1
ATOM 859 C C . LEU A 1 105 ? -7.326 5.404 17.896 1.00 93.88 105 LEU A C 1
ATOM 861 O O . LEU A 1 105 ? -8.189 6.135 18.390 1.00 93.88 105 LEU A O 1
ATOM 865 N N . ALA A 1 106 ? -6.255 4.996 18.586 1.00 92.44 106 ALA A N 1
ATOM 866 C CA . ALA A 1 106 ? -5.962 5.437 19.950 1.00 92.44 106 ALA A CA 1
ATOM 867 C C . ALA A 1 106 ? -5.521 6.914 20.032 1.00 92.44 106 ALA A C 1
ATOM 869 O O . ALA A 1 106 ? -5.558 7.509 21.109 1.00 92.44 106 ALA A O 1
ATOM 870 N N . ASN A 1 107 ? -5.112 7.528 18.917 1.00 88.88 107 ASN A N 1
ATOM 871 C CA . ASN A 1 107 ? -4.753 8.941 18.860 1.00 88.88 107 ASN A CA 1
ATOM 872 C C . ASN A 1 107 ? -6.021 9.806 18.876 1.00 88.88 107 ASN A C 1
ATOM 874 O O . ASN A 1 107 ? -6.842 9.746 17.962 1.00 88.88 107 ASN A O 1
ATOM 878 N N . THR A 1 108 ? -6.183 10.641 19.902 1.00 84.31 108 THR A N 1
ATOM 879 C CA . THR A 1 108 ? -7.354 11.517 20.067 1.00 84.31 108 THR A CA 1
ATOM 880 C C . THR A 1 108 ? -7.343 12.740 19.152 1.00 84.31 108 THR A C 1
ATOM 882 O O . THR A 1 108 ? -8.376 13.382 19.007 1.00 84.31 108 THR A O 1
ATOM 885 N N . ASN A 1 109 ? -6.207 13.055 18.524 1.00 87.81 109 ASN A N 1
ATOM 886 C CA . ASN A 1 109 ? -6.030 14.249 17.693 1.00 87.81 109 ASN A CA 1
ATOM 887 C C . ASN A 1 109 ? -6.331 14.008 16.205 1.00 87.81 109 ASN A C 1
ATOM 889 O O . ASN A 1 109 ? -6.114 14.901 15.390 1.00 87.81 109 ASN A O 1
ATOM 893 N N . LEU A 1 110 ? -6.802 12.814 15.832 1.00 88.75 110 LEU A N 1
ATOM 894 C CA . LEU A 1 110 ? -7.275 12.565 14.472 1.00 88.75 110 LEU A CA 1
ATOM 895 C C . LEU A 1 110 ? -8.498 13.429 14.176 1.00 88.75 110 LEU A C 1
ATOM 897 O O . LEU A 1 110 ? -9.435 13.485 14.974 1.00 88.75 110 LEU A O 1
ATOM 901 N N . THR A 1 111 ? -8.521 14.028 12.991 1.00 91.31 111 THR A N 1
ATOM 902 C CA . THR A 1 111 ? -9.749 14.593 12.426 1.00 91.31 111 THR A CA 1
ATOM 903 C C . THR A 1 111 ? -10.831 13.516 12.334 1.00 91.31 111 THR A C 1
ATOM 905 O O . THR A 1 111 ? -10.515 12.337 12.130 1.00 91.31 111 THR A O 1
ATOM 908 N N . THR A 1 112 ? -12.095 13.920 12.406 1.00 91.12 112 THR A N 1
ATOM 909 C CA . THR A 1 112 ? -13.245 13.012 12.296 1.00 91.12 112 THR A CA 1
ATOM 910 C C . THR A 1 112 ? -13.223 12.215 10.991 1.00 91.12 112 THR A C 1
ATOM 912 O O . THR A 1 112 ? -13.537 11.028 10.989 1.00 91.12 112 THR A O 1
ATOM 915 N N . GLU A 1 113 ? -12.807 12.853 9.899 1.00 90.94 113 GLU A N 1
ATOM 916 C CA . GLU A 1 113 ? -12.742 12.289 8.553 1.00 90.94 113 GLU A CA 1
ATOM 917 C C . GLU A 1 113 ? -11.730 11.135 8.488 1.00 90.94 113 GLU A C 1
ATOM 919 O O . GLU A 1 113 ? -12.121 10.001 8.221 1.00 90.94 113 GLU A O 1
ATOM 924 N N . VAL A 1 114 ? -10.470 11.384 8.868 1.00 92.56 114 VAL A N 1
ATOM 925 C CA . VAL A 1 114 ? -9.411 10.349 8.910 1.00 92.56 114 VAL A CA 1
ATOM 926 C C . VAL A 1 114 ? -9.786 9.192 9.816 1.00 92.56 114 VAL A C 1
ATOM 928 O O . VAL A 1 114 ? -9.583 8.031 9.470 1.00 92.56 114 VAL A O 1
ATOM 931 N N . ARG A 1 115 ? -10.341 9.495 10.995 1.00 95.00 115 ARG A N 1
ATOM 932 C CA . ARG A 1 115 ? -10.786 8.453 11.920 1.00 95.00 115 ARG A CA 1
ATOM 933 C C . ARG A 1 115 ? -11.805 7.538 11.245 1.00 95.00 115 ARG A C 1
ATOM 935 O O . ARG A 1 115 ? -11.658 6.323 11.318 1.00 95.00 115 ARG A O 1
ATOM 942 N N . LYS A 1 116 ? -12.806 8.121 10.584 1.00 94.50 116 LYS A N 1
ATOM 943 C CA . LYS A 1 116 ? -13.872 7.376 9.914 1.00 94.50 116 LYS A CA 1
ATOM 944 C C . LYS A 1 116 ? -13.341 6.522 8.761 1.00 94.50 116 LYS A C 1
ATOM 946 O O . LYS A 1 116 ? -13.773 5.384 8.617 1.00 94.50 116 LYS A O 1
ATOM 951 N N . GLU A 1 117 ? -12.411 7.037 7.961 1.00 94.44 117 GLU A N 1
ATOM 952 C CA . GLU A 1 117 ? -11.769 6.277 6.875 1.00 94.44 117 GLU A CA 1
ATOM 953 C C . GLU A 1 117 ? -11.020 5.050 7.407 1.00 94.44 117 GLU A C 1
ATOM 955 O O . GLU A 1 117 ? -11.196 3.938 6.902 1.00 94.44 117 GLU A O 1
ATOM 960 N N . ILE A 1 118 ? -10.249 5.227 8.483 1.00 96.00 118 ILE A N 1
ATOM 961 C CA . ILE A 1 118 ? -9.535 4.131 9.145 1.00 96.00 118 ILE A CA 1
ATOM 962 C C . ILE A 1 118 ? -10.521 3.107 9.720 1.00 96.00 118 ILE A C 1
ATOM 964 O O . ILE A 1 118 ? -10.348 1.909 9.508 1.00 96.00 118 ILE A O 1
ATOM 968 N N . GLU A 1 119 ? -11.564 3.552 10.427 1.00 97.00 119 GLU A N 1
ATOM 969 C CA . GLU A 1 119 ? -12.595 2.671 10.999 1.00 97.00 119 GLU A CA 1
ATOM 970 C C . GLU A 1 119 ? -13.325 1.859 9.921 1.00 97.00 119 GLU A C 1
ATOM 972 O O . GLU A 1 119 ? -13.515 0.652 10.089 1.00 97.00 119 GLU A O 1
ATOM 977 N N . ASN A 1 120 ? -13.692 2.495 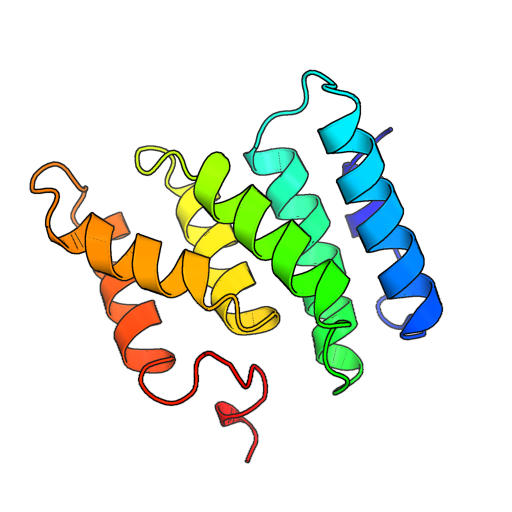8.804 1.00 95.88 120 ASN A N 1
ATOM 978 C CA . ASN A 1 120 ? -14.325 1.824 7.670 1.00 95.88 120 ASN A CA 1
ATOM 979 C C . ASN A 1 120 ? -13.396 0.769 7.063 1.00 95.88 120 ASN A C 1
ATOM 981 O O . ASN A 1 120 ? -13.790 -0.391 6.955 1.00 95.88 120 ASN A O 1
ATOM 985 N N . THR A 1 121 ? -12.147 1.139 6.771 1.00 95.19 121 THR A N 1
ATOM 986 C CA . THR A 1 121 ? -11.140 0.217 6.221 1.00 95.19 121 THR A CA 1
ATOM 987 C C . THR A 1 121 ? -10.912 -0.975 7.154 1.00 95.19 121 THR A C 1
ATOM 989 O O . THR A 1 121 ? -10.826 -2.121 6.716 1.00 95.19 121 THR A O 1
ATOM 992 N N . ILE A 1 122 ? -10.854 -0.732 8.469 1.00 96.12 122 ILE A N 1
ATOM 993 C CA . ILE A 1 122 ? -10.720 -1.798 9.467 1.00 96.12 122 ILE A CA 1
ATOM 994 C C . ILE A 1 122 ? -11.897 -2.758 9.406 1.00 96.12 122 ILE A C 1
ATOM 996 O O . ILE A 1 122 ? -11.683 -3.966 9.363 1.00 96.12 122 ILE A O 1
ATOM 1000 N N . LYS A 1 123 ? -13.119 -2.225 9.403 1.00 95.75 123 LYS A N 1
ATOM 1001 C CA . LYS A 1 123 ? -14.342 -3.023 9.361 1.00 95.75 123 LYS A CA 1
ATOM 1002 C C . LYS A 1 123 ? -14.435 -3.862 8.085 1.00 95.75 123 LYS A C 1
ATOM 1004 O O . LYS A 1 123 ? -14.899 -4.995 8.149 1.00 95.75 123 LYS A O 1
ATOM 1009 N N . GLU A 1 124 ? -14.015 -3.312 6.951 1.00 93.50 124 GLU A N 1
ATOM 1010 C CA . GLU A 1 124 ? -14.043 -3.993 5.654 1.00 93.50 124 GLU A CA 1
ATOM 1011 C C . GLU A 1 124 ? -13.033 -5.143 5.575 1.00 93.50 124 GLU A C 1
ATOM 1013 O O . GLU A 1 124 ? -13.356 -6.210 5.057 1.00 93.50 124 GLU A O 1
ATOM 1018 N N . LEU A 1 125 ? -11.827 -4.959 6.121 1.00 94.75 125 LEU A N 1
ATOM 1019 C CA . LEU A 1 125 ? -10.729 -5.923 5.980 1.00 94.75 125 LEU A CA 1
ATOM 1020 C C . LEU A 1 125 ? -10.574 -6.879 7.174 1.00 94.75 125 LEU A C 1
ATOM 1022 O O . LEU A 1 125 ? -9.724 -7.776 7.149 1.00 94.75 125 LEU A O 1
ATOM 1026 N N . GLU A 1 126 ? -11.348 -6.703 8.246 1.00 92.00 126 GLU A N 1
ATOM 1027 C CA . GLU A 1 126 ? -11.226 -7.520 9.452 1.00 92.00 126 GLU A CA 1
ATOM 1028 C C . GLU A 1 126 ? -11.415 -9.016 9.155 1.00 92.00 126 GLU A C 1
ATOM 1030 O O . GLU A 1 126 ? -12.395 -9.449 8.554 1.00 92.00 126 GLU A O 1
ATOM 1035 N N . GLY A 1 127 ? -10.430 -9.819 9.569 1.00 90.81 127 GLY A N 1
ATOM 1036 C CA . GLY A 1 127 ? -10.393 -11.262 9.320 1.00 90.81 127 GLY A CA 1
ATOM 1037 C C 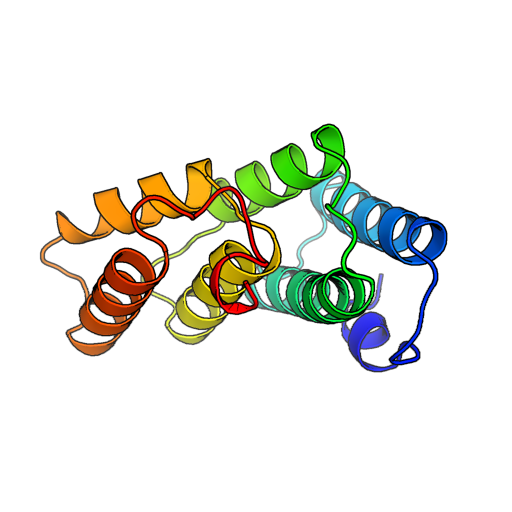. GLY A 1 127 ? -9.892 -11.671 7.931 1.00 90.81 127 GLY A C 1
ATOM 1038 O O . GLY A 1 127 ? -9.580 -12.844 7.750 1.00 90.81 127 GLY A O 1
ATOM 1039 N N . ASN A 1 128 ? -9.746 -10.734 6.987 1.00 93.00 128 ASN A N 1
ATOM 1040 C CA . ASN A 1 128 ? -9.419 -11.035 5.589 1.00 93.00 128 ASN A CA 1
ATOM 1041 C C . ASN A 1 128 ? -8.271 -10.201 5.003 1.00 93.00 128 ASN A C 1
ATOM 1043 O O . ASN A 1 128 ? -7.971 -10.326 3.821 1.00 93.00 128 ASN A O 1
ATOM 1047 N N . VAL A 1 129 ? -7.597 -9.372 5.805 1.00 93.81 129 VAL A N 1
ATOM 1048 C CA . VAL A 1 129 ? -6.600 -8.412 5.304 1.00 93.81 129 VAL A CA 1
ATOM 1049 C C . VAL A 1 129 ? -5.484 -9.044 4.464 1.00 93.81 129 VAL A C 1
ATOM 1051 O O . VAL A 1 129 ? -4.970 -8.411 3.555 1.00 93.81 129 VAL A O 1
ATOM 1054 N N . SER A 1 130 ? -5.084 -10.287 4.739 1.00 93.50 130 SER A N 1
ATOM 1055 C CA . SER A 1 130 ? -4.015 -10.952 3.986 1.00 93.50 130 SER A CA 1
ATOM 1056 C C . SER A 1 130 ? -4.446 -11.403 2.587 1.00 93.50 130 SER A C 1
ATOM 1058 O O . SER A 1 130 ? -3.575 -11.724 1.774 1.00 93.50 130 SER A O 1
ATOM 1060 N N . ASP A 1 131 ? -5.753 -11.382 2.306 1.00 94.62 131 ASP A N 1
ATOM 1061 C CA . ASP A 1 131 ? -6.387 -11.778 1.054 1.00 94.62 131 ASP A CA 1
ATOM 1062 C C . ASP A 1 131 ? -7.101 -10.586 0.378 1.00 94.62 131 ASP A C 1
ATOM 1064 O O . ASP A 1 131 ? -8.291 -10.352 0.624 1.00 94.62 131 ASP A O 1
ATOM 1068 N N . PRO A 1 132 ? -6.409 -9.852 -0.520 1.00 93.50 132 PRO A N 1
ATOM 1069 C CA . PRO A 1 132 ? -6.970 -8.714 -1.264 1.00 93.50 132 PRO A CA 1
ATOM 1070 C C . PRO A 1 132 ? -8.183 -9.048 -2.140 1.00 93.50 132 PRO A C 1
ATOM 1072 O O . PRO A 1 132 ? -8.888 -8.153 -2.600 1.00 93.50 132 PRO A O 1
ATOM 1075 N N . TYR A 1 133 ? -8.423 -10.337 -2.387 1.00 93.69 133 TYR A N 1
ATOM 1076 C CA . TYR A 1 133 ? -9.500 -10.837 -3.238 1.00 93.69 133 TYR A CA 1
ATOM 1077 C C . TYR A 1 133 ? -10.664 -11.426 -2.430 1.00 93.69 133 TYR A C 1
ATOM 1079 O O . TYR A 1 133 ? -11.588 -12.005 -2.997 1.00 93.69 133 TYR A O 1
ATOM 1087 N N . SER A 1 134 ? -10.639 -11.295 -1.101 1.00 89.81 134 SER A N 1
ATOM 1088 C CA . SER A 1 134 ? -11.642 -11.879 -0.202 1.00 89.81 134 SER A CA 1
ATOM 1089 C C . SER A 1 134 ? -13.079 -11.434 -0.499 1.00 89.81 134 SER A C 1
ATOM 1091 O O . SER A 1 134 ? -13.992 -12.246 -0.387 1.00 89.81 134 SER A O 1
ATOM 1093 N N . GLY A 1 135 ? -13.287 -10.188 -0.939 1.00 84.00 135 GLY A N 1
ATOM 1094 C CA . GLY A 1 135 ? -14.602 -9.662 -1.331 1.00 84.00 135 GLY A CA 1
ATOM 1095 C C . GLY A 1 135 ? -15.119 -10.135 -2.697 1.00 84.00 135 GLY A C 1
ATOM 1096 O O . GLY A 1 135 ? -16.235 -9.786 -3.072 1.00 84.00 135 GLY A O 1
ATOM 1097 N N . MET A 1 136 ? -14.322 -10.899 -3.450 1.00 83.88 136 MET A N 1
ATOM 1098 C CA . MET A 1 136 ? -14.684 -11.438 -4.770 1.00 83.88 136 MET A CA 1
ATOM 1099 C C . MET A 1 136 ? -15.100 -12.913 -4.726 1.00 83.88 136 MET A C 1
ATOM 1101 O O . MET A 1 136 ? -15.425 -13.485 -5.768 1.00 83.88 136 MET A O 1
ATOM 1105 N N . LYS A 1 137 ? -15.027 -13.536 -3.546 1.00 64.06 137 LYS A N 1
ATOM 1106 C CA . LYS A 1 137 ? -15.353 -14.947 -3.324 1.00 64.06 137 LYS A CA 1
ATOM 1107 C C . LYS A 1 137 ? -16.832 -15.168 -3.037 1.00 64.06 137 LYS A C 1
ATOM 1109 O O . LYS A 1 137 ? -17.465 -14.279 -2.428 1.00 64.06 137 LYS A O 1
#

Foldseek 3Di:
DQLCVLVVDDLEDDLVVLLVQLVVLLVVVVVPDPDALLSSLVSLLSSLSSVLVVVDANDPVSLQSVLVSLLVRDPLVDPSSLLSSLSSQLSRLNPNNLVVLVVCLPPPPHDPNSNVSSVVSCVVCPPNSNPSCVVVD

Secondary structure (DSSP, 8-state):
--GGGGGGS-S---HHHHHHHHHHHHHHHHTT----HHHHHHHHHHHHHHHHTTTPPPPHHHHHHHHHHHHHH--TT-HHHHHHHHHHHHHHT-HHHHHHHHHHTT-TTS-HHHHHHHHHHHHHHTTTTT-TTGGG-

pLDDT: mean 93.72, std 5.39, range [64.06, 98.38]

Organism: NCBI:txid1602942